Protein AF-A0A8S3BVR1-F1 (afdb_monomer_lite)

InterPro domains:
  IPR001353 Proteasome, subunit alpha/beta [PF00227] (5-56)
  IPR029055 Nucleophile aminohydrolases, N-terminal [G3DSA:3.60.20.10] (1-59)
  IPR029055 Nucleophile aminohydrolases, N-terminal [SSF56235] (3-57)

Organism: NCBI:txid392030

Structure (mmCIF, N/CA/C/O backbone):
data_AF-A0A8S3BVR1-F1
#
_entry.id   AF-A0A8S3BVR1-F1
#
loop_
_atom_site.group_PDB
_atom_site.id
_atom_site.type_symbol
_atom_site.label_atom_id
_atom_site.label_alt_id
_atom_site.label_comp_id
_atom_site.label_asym_id
_atom_site.label_entity_id
_atom_site.label_seq_id
_atom_site.pdbx_PDB_ins_code
_atom_site.Cartn_x
_atom_site.Cartn_y
_atom_site.Cartn_z
_atom_site.occupancy
_atom_site.B_iso_or_equiv
_atom_site.auth_seq_id
_atom_site.auth_comp_id
_atom_site.auth_asym_id
_atom_site.auth_atom_id
_atom_site.pdbx_PDB_model_num
ATOM 1 N N . LEU A 1 1 ? -15.099 -8.252 -4.946 1.00 46.88 1 LEU A N 1
ATOM 2 C CA . LEU A 1 1 ? -14.719 -9.611 -4.500 1.00 46.88 1 LEU A CA 1
ATOM 3 C C . LEU A 1 1 ? -14.465 -9.636 -2.987 1.00 46.88 1 LEU A C 1
ATOM 5 O O . LEU A 1 1 ? -15.361 -10.088 -2.300 1.00 46.88 1 LEU A O 1
ATOM 9 N N . PHE A 1 2 ? -13.412 -9.020 -2.425 1.00 53.62 2 PHE A N 1
ATOM 10 C CA . PHE A 1 2 ? -13.169 -9.068 -0.958 1.00 53.62 2 PHE A CA 1
ATOM 11 C C . PHE A 1 2 ? -14.283 -8.482 -0.054 1.00 53.62 2 PHE A C 1
ATOM 13 O O . PHE A 1 2 ? -14.634 -9.106 0.940 1.00 53.62 2 PHE A O 1
ATOM 20 N N . SER A 1 3 ? -14.896 -7.336 -0.393 1.00 53.38 3 SER A N 1
ATOM 21 C CA . SER A 1 3 ? -16.039 -6.805 0.391 1.00 53.38 3 SER A CA 1
ATOM 22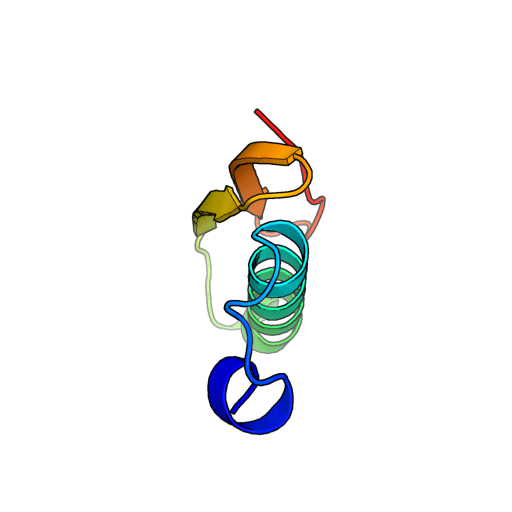 C C . SER A 1 3 ? -17.332 -7.611 0.244 1.00 53.38 3 SER A C 1
ATOM 24 O O . SER A 1 3 ? -18.204 -7.500 1.096 1.00 53.38 3 SER A O 1
ATOM 26 N N . ALA A 1 4 ? -17.478 -8.384 -0.836 1.00 55.59 4 ALA A N 1
ATOM 27 C CA . ALA A 1 4 ? -18.700 -9.147 -1.091 1.00 55.59 4 ALA A CA 1
ATOM 28 C C . ALA A 1 4 ? -18.731 -10.457 -0.287 1.00 55.59 4 ALA A C 1
ATOM 30 O O . ALA A 1 4 ? -19.806 -10.931 0.057 1.00 55.59 4 ALA A O 1
ATOM 31 N N . GLU A 1 5 ? -17.561 -11.017 0.039 1.00 60.91 5 GLU A N 1
ATOM 32 C CA . GLU A 1 5 ? -17.444 -12.276 0.787 1.00 60.91 5 GLU A CA 1
ATOM 33 C C . GLU A 1 5 ? -17.361 -12.073 2.305 1.00 60.91 5 GLU A C 1
ATOM 35 O O . GLU A 1 5 ? -17.782 -12.945 3.059 1.00 60.91 5 GLU A O 1
ATOM 40 N N . MET A 1 6 ? -16.835 -10.936 2.778 1.00 62.81 6 MET A N 1
ATOM 41 C CA . MET A 1 6 ? -16.564 -10.742 4.209 1.00 62.81 6 MET A CA 1
ATOM 42 C C . MET A 1 6 ? -17.695 -10.081 5.009 1.00 62.81 6 MET A C 1
ATOM 44 O O . MET A 1 6 ? -17.575 -10.002 6.226 1.00 62.81 6 MET A O 1
ATOM 48 N N . ASN A 1 7 ? -18.789 -9.613 4.392 1.00 72.69 7 ASN A N 1
ATOM 49 C CA . ASN A 1 7 ? -19.851 -8.818 5.055 1.00 72.69 7 ASN A CA 1
ATOM 50 C C . ASN A 1 7 ? -19.345 -7.569 5.825 1.00 72.69 7 ASN A C 1
ATOM 52 O O . ASN A 1 7 ? -20.126 -6.838 6.433 1.00 72.69 7 ASN A O 1
ATOM 56 N N . GLU A 1 8 ? -18.041 -7.293 5.772 1.00 72.94 8 GLU A N 1
ATOM 57 C CA . GLU A 1 8 ? -17.351 -6.160 6.364 1.00 72.94 8 GLU A CA 1
ATOM 58 C C . GLU A 1 8 ? -16.328 -5.592 5.363 1.00 72.94 8 GLU A C 1
ATOM 60 O O . GLU A 1 8 ? -15.803 -6.324 4.513 1.00 72.94 8 GLU A O 1
ATOM 65 N N . PRO A 1 9 ? -16.044 -4.277 5.412 1.00 78.38 9 PRO A N 1
ATOM 66 C CA . PRO A 1 9 ? -14.980 -3.696 4.606 1.00 78.38 9 PRO A CA 1
ATOM 67 C C . PRO A 1 9 ? -13.623 -4.320 4.982 1.00 78.38 9 PRO A C 1
ATOM 69 O O . PRO A 1 9 ? -13.320 -4.457 6.171 1.00 78.38 9 PRO A O 1
ATOM 72 N N . PRO A 1 10 ? -12.788 -4.694 3.993 1.00 83.62 10 PRO A N 1
ATOM 73 C CA . PRO A 1 10 ? -11.498 -5.314 4.257 1.00 83.62 10 PRO A CA 1
ATOM 74 C C . PRO A 1 10 ? -10.554 -4.343 4.971 1.00 83.62 10 PRO A C 1
ATOM 76 O O . PRO A 1 10 ? -10.613 -3.129 4.780 1.00 83.62 10 PRO A O 1
ATOM 79 N N . LEU A 1 11 ? -9.625 -4.896 5.753 1.00 89.38 11 LEU A N 1
ATOM 80 C CA . LEU A 1 11 ? -8.569 -4.109 6.392 1.00 89.38 11 LEU A CA 1
ATOM 81 C C . LEU A 1 11 ? -7.693 -3.429 5.336 1.00 89.38 11 LEU A C 1
ATOM 83 O O . LEU A 1 11 ? -7.389 -4.028 4.298 1.00 89.38 11 LEU A O 1
ATOM 87 N N . VAL A 1 12 ? -7.188 -2.233 5.642 1.00 90.31 12 VAL A N 1
ATOM 88 C CA . VAL A 1 12 ? -6.331 -1.466 4.717 1.00 90.31 12 VAL A CA 1
ATOM 89 C C . VAL A 1 12 ? -5.091 -2.283 4.334 1.00 90.31 12 VAL A C 1
ATOM 91 O O . VAL A 1 12 ? -4.683 -2.327 3.174 1.00 90.31 12 VAL A O 1
ATOM 94 N N . ARG A 1 13 ? -4.552 -3.051 5.288 1.00 88.50 13 ARG A N 1
ATOM 95 C CA . ARG A 1 13 ? -3.447 -3.996 5.071 1.00 88.50 13 ARG A CA 1
ATOM 96 C C . ARG A 1 13 ? -3.756 -5.096 4.046 1.00 88.50 13 ARG A C 1
ATOM 98 O O . ARG A 1 13 ? -2.851 -5.555 3.351 1.00 88.50 13 ARG A O 1
ATOM 105 N N . ILE A 1 14 ? -5.001 -5.572 3.973 1.00 89.88 14 ILE A N 1
ATOM 106 C CA . ILE A 1 14 ? -5.401 -6.595 2.992 1.00 89.88 14 ILE A CA 1
ATOM 107 C C . ILE A 1 14 ? -5.372 -5.981 1.593 1.00 89.88 14 ILE A C 1
ATOM 109 O O . ILE A 1 14 ? -4.756 -6.553 0.694 1.00 89.88 14 ILE A O 1
ATOM 113 N N . ALA A 1 15 ? -5.938 -4.780 1.438 1.00 89.69 15 ALA A N 1
ATOM 114 C CA . ALA A 1 15 ? -5.881 -4.035 0.185 1.00 89.69 15 ALA A CA 1
ATOM 115 C C . ALA A 1 15 ? -4.429 -3.769 -0.252 1.00 89.69 15 ALA A C 1
ATOM 117 O O . ALA A 1 15 ? -4.072 -4.040 -1.398 1.00 89.69 15 ALA A O 1
ATOM 118 N N . ALA A 1 16 ? -3.561 -3.349 0.674 1.00 90.00 16 ALA A N 1
ATOM 119 C CA . ALA A 1 16 ? -2.143 -3.131 0.391 1.00 90.00 16 ALA A CA 1
ATOM 120 C C . ALA A 1 16 ? -1.435 -4.407 -0.101 1.00 90.00 16 ALA A C 1
ATOM 122 O O . ALA A 1 16 ? -0.675 -4.368 -1.067 1.00 90.00 16 ALA A O 1
ATOM 123 N N . ASN A 1 17 ? -1.725 -5.565 0.499 1.00 88.50 17 ASN A N 1
ATOM 124 C CA . ASN A 1 17 ? -1.163 -6.841 0.048 1.00 88.50 17 ASN A CA 1
ATOM 125 C C . ASN A 1 17 ? -1.642 -7.258 -1.351 1.00 88.50 17 ASN A C 1
ATOM 127 O O . ASN A 1 17 ? -0.860 -7.838 -2.106 1.00 88.50 17 ASN A O 1
ATOM 131 N N . CYS A 1 18 ? -2.893 -6.968 -1.716 1.00 88.38 18 CYS A N 1
ATOM 132 C CA . CYS A 1 18 ? -3.388 -7.184 -3.078 1.00 88.38 18 CYS A CA 1
ATOM 133 C C . CYS A 1 18 ? -2.635 -6.308 -4.084 1.00 88.38 18 CYS A C 1
ATOM 135 O O . CYS A 1 18 ? -2.165 -6.811 -5.103 1.00 88.38 18 CYS A O 1
ATOM 137 N N . VAL A 1 19 ? -2.452 -5.026 -3.760 1.00 86.94 19 VAL A N 1
ATOM 138 C CA . VAL A 1 19 ? -1.694 -4.084 -4.594 1.00 86.94 19 VAL A CA 1
ATOM 139 C C . VAL A 1 19 ? -0.239 -4.526 -4.753 1.00 86.94 19 VAL A C 1
ATOM 141 O O . VAL A 1 19 ? 0.294 -4.504 -5.858 1.00 86.94 19 VAL A O 1
ATOM 144 N N . ARG A 1 20 ? 0.391 -5.039 -3.693 1.00 86.12 20 ARG A N 1
ATOM 145 C CA . ARG A 1 20 ? 1.740 -5.613 -3.779 1.00 86.12 20 ARG A CA 1
ATOM 146 C C . ARG A 1 20 ? 1.832 -6.773 -4.765 1.00 86.12 20 ARG A C 1
ATOM 148 O O . ARG A 1 20 ? 2.795 -6.851 -5.519 1.00 86.12 20 ARG A O 1
ATOM 155 N N . ARG A 1 21 ? 0.856 -7.689 -4.753 1.00 85.94 21 ARG A N 1
ATOM 156 C CA . ARG A 1 21 ? 0.824 -8.821 -5.697 1.00 85.94 21 ARG A CA 1
ATOM 157 C C . ARG A 1 21 ? 0.677 -8.337 -7.137 1.00 85.94 21 ARG A C 1
ATOM 159 O O . ARG A 1 21 ? 1.360 -8.864 -8.004 1.00 85.94 21 ARG A O 1
ATOM 166 N N . LEU A 1 22 ? -0.147 -7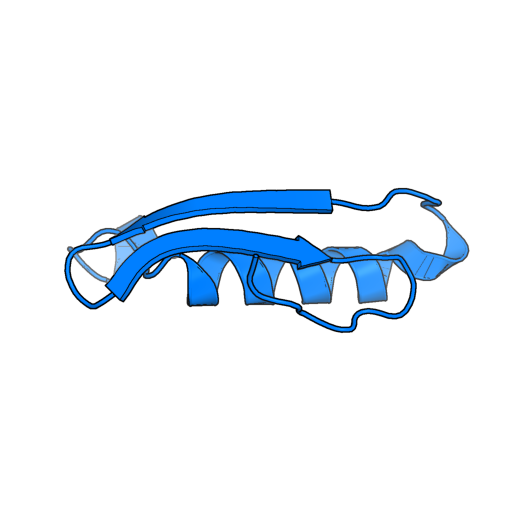.313 -7.355 1.00 83.06 22 LEU A N 1
ATOM 167 C CA . LEU A 1 22 ? -0.284 -6.640 -8.646 1.00 83.06 22 LEU A CA 1
ATOM 168 C C . LEU A 1 22 ? 1.056 -6.067 -9.126 1.00 83.06 22 LEU A C 1
ATOM 170 O O . LEU A 1 22 ? 1.483 -6.387 -10.227 1.00 83.06 22 LEU A O 1
ATOM 174 N N . ILE A 1 23 ? 1.770 -5.307 -8.289 1.00 81.19 23 ILE A N 1
ATOM 175 C CA . ILE A 1 23 ? 3.089 -4.770 -8.669 1.00 81.19 23 ILE A CA 1
ATOM 176 C C . ILE A 1 23 ? 4.077 -5.895 -8.974 1.00 81.19 23 ILE A C 1
ATOM 178 O O . ILE A 1 23 ? 4.786 -5.813 -9.965 1.00 81.19 23 ILE A O 1
ATOM 182 N N . TYR A 1 24 ? 4.115 -6.965 -8.174 1.00 81.12 24 TYR A N 1
ATOM 183 C CA . TYR A 1 24 ? 5.000 -8.095 -8.467 1.00 81.12 24 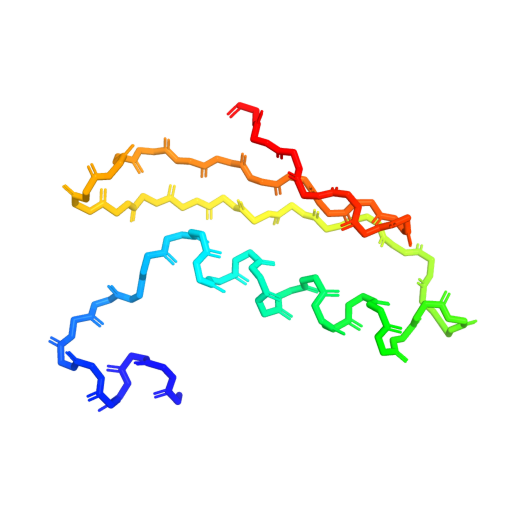TYR A CA 1
ATOM 184 C C . TYR A 1 24 ? 4.658 -8.814 -9.772 1.00 81.12 24 TYR A C 1
ATOM 186 O O . TYR A 1 24 ? 5.568 -9.316 -10.420 1.00 81.12 24 TYR A O 1
ATOM 194 N N . GLN A 1 25 ? 3.381 -8.883 -10.146 1.00 84.06 25 GLN A N 1
ATOM 195 C CA . GLN A 1 25 ? 2.948 -9.505 -11.395 1.00 84.06 25 GLN A CA 1
ATOM 196 C C . GLN A 1 25 ? 3.329 -8.663 -12.617 1.00 84.06 25 GLN A C 1
ATOM 198 O O . GLN A 1 25 ? 3.693 -9.223 -13.643 1.00 84.06 25 GLN A O 1
ATOM 203 N N . TYR A 1 26 ? 3.271 -7.336 -12.497 1.00 80.56 26 TYR A N 1
ATOM 204 C CA . TYR A 1 26 ? 3.525 -6.399 -13.595 1.00 80.56 26 TYR A CA 1
ATOM 205 C C . TYR A 1 26 ? 4.866 -5.665 -13.468 1.00 80.56 26 TYR A C 1
ATOM 207 O O . TYR A 1 26 ? 5.078 -4.657 -14.130 1.00 80.56 26 TYR A O 1
ATOM 215 N N . ARG A 1 27 ? 5.782 -6.144 -12.621 1.00 74.50 27 ARG A N 1
ATOM 216 C CA . ARG A 1 27 ? 7.054 -5.467 -12.297 1.00 74.50 27 ARG A CA 1
ATOM 217 C C . ARG A 1 27 ? 7.929 -5.159 -13.512 1.00 74.50 27 ARG A C 1
ATOM 219 O O . ARG A 1 27 ? 8.691 -4.200 -13.467 1.00 74.50 27 ARG A O 1
ATOM 226 N N . ASP A 1 28 ? 7.826 -5.977 -14.556 1.00 77.69 28 ASP A N 1
ATOM 227 C CA . ASP A 1 28 ? 8.637 -5.853 -15.767 1.00 77.69 28 ASP A CA 1
ATOM 228 C C . ASP A 1 28 ? 7.938 -4.976 -16.827 1.00 77.69 28 ASP A C 1
ATOM 230 O O . ASP A 1 28 ? 8.606 -4.369 -17.660 1.00 77.69 28 ASP A O 1
ATOM 234 N N . ASP A 1 29 ? 6.610 -4.825 -16.729 1.00 77.25 29 ASP A N 1
ATOM 235 C CA . ASP A 1 29 ? 5.774 -4.040 -17.650 1.00 77.25 29 ASP A CA 1
ATOM 236 C C . ASP A 1 29 ? 5.393 -2.655 -17.089 1.00 77.25 29 ASP A C 1
ATOM 238 O O . ASP A 1 29 ? 4.923 -1.783 -17.822 1.00 77.25 29 ASP A O 1
ATOM 242 N N . PHE A 1 30 ? 5.548 -2.442 -15.777 1.00 65.75 30 PHE A N 1
ATOM 243 C CA . PHE A 1 30 ? 4.971 -1.302 -15.070 1.00 65.75 30 PHE A CA 1
ATOM 244 C C . PHE A 1 30 ? 5.944 -0.705 -14.045 1.00 65.75 30 PHE A C 1
ATOM 246 O O . PHE A 1 30 ? 6.166 -1.247 -12.964 1.00 65.75 30 PHE A O 1
ATOM 253 N N . VAL A 1 31 ? 6.488 0.475 -14.360 1.00 65.06 31 VAL A N 1
ATOM 254 C CA . VAL A 1 31 ? 7.389 1.242 -13.483 1.00 65.06 31 VAL A CA 1
ATOM 255 C C . VAL A 1 31 ? 6.576 2.277 -12.696 1.00 65.06 31 VAL A C 1
ATOM 257 O O . VAL A 1 31 ? 6.618 3.470 -12.984 1.00 65.06 31 VAL A O 1
ATOM 260 N N . ALA A 1 32 ? 5.792 1.833 -11.711 1.00 72.75 32 ALA A N 1
ATOM 261 C CA . ALA A 1 32 ? 5.052 2.733 -10.824 1.00 72.75 32 ALA A CA 1
ATOM 262 C C . ALA A 1 32 ? 5.160 2.311 -9.353 1.00 72.75 32 ALA A C 1
ATOM 264 O O . ALA A 1 32 ? 5.053 1.134 -9.014 1.00 72.75 32 ALA A O 1
ATOM 265 N N . GLY A 1 33 ? 5.343 3.295 -8.470 1.00 77.94 33 GLY A N 1
ATOM 266 C CA . GLY A 1 33 ? 5.126 3.128 -7.035 1.00 77.94 33 GLY A CA 1
ATOM 267 C C . GLY A 1 33 ? 3.670 3.435 -6.702 1.00 77.94 33 GLY A C 1
ATOM 268 O O . GLY A 1 33 ? 3.159 4.479 -7.103 1.00 77.94 33 GLY A O 1
ATOM 269 N N . LEU A 1 34 ? 2.999 2.541 -5.978 1.00 85.75 34 LEU A N 1
ATOM 270 C CA . LEU A 1 34 ? 1.610 2.740 -5.562 1.00 85.75 34 LEU A CA 1
ATOM 271 C C . LEU A 1 34 ? 1.537 3.073 -4.074 1.00 85.75 34 LEU A C 1
ATOM 273 O O . LEU A 1 34 ? 2.321 2.573 -3.265 1.00 85.75 34 LEU A O 1
ATOM 277 N N . ILE A 1 35 ? 0.558 3.900 -3.717 1.00 89.38 35 ILE A N 1
ATOM 278 C CA . ILE A 1 35 ? 0.214 4.206 -2.330 1.00 89.38 35 ILE A CA 1
ATOM 279 C C . ILE A 1 35 ? -1.187 3.670 -2.066 1.00 89.38 35 ILE A C 1
ATOM 281 O O . ILE A 1 35 ? -2.118 3.932 -2.824 1.00 89.38 35 ILE A O 1
ATOM 285 N N . VAL A 1 36 ? -1.333 2.925 -0.974 1.00 90.62 36 VAL A N 1
ATOM 286 C CA . VAL A 1 36 ? -2.617 2.431 -0.481 1.00 90.62 36 VAL A CA 1
ATOM 287 C C . VAL A 1 36 ? -2.910 3.111 0.842 1.00 90.62 36 VAL A C 1
ATOM 289 O O . VAL A 1 36 ? -2.328 2.767 1.867 1.00 90.62 36 VAL A O 1
ATOM 292 N N . ALA A 1 37 ? -3.807 4.088 0.807 1.00 91.50 37 ALA A N 1
ATOM 293 C CA . ALA A 1 37 ? -4.293 4.787 1.985 1.00 91.50 37 ALA A CA 1
ATOM 294 C C . ALA A 1 37 ? -5.729 4.362 2.291 1.00 91.50 37 ALA A C 1
ATOM 296 O O . ALA A 1 37 ? -6.538 4.157 1.386 1.00 91.50 37 ALA A O 1
ATOM 297 N N . GLY A 1 38 ? -6.054 4.236 3.570 1.00 91.38 38 GLY A N 1
ATOM 298 C CA . GLY A 1 38 ? -7.404 3.922 4.005 1.00 91.38 38 GLY A CA 1
ATOM 299 C C . GLY A 1 38 ? -7.553 4.005 5.512 1.00 91.38 38 GLY A C 1
ATOM 300 O O . GLY A 1 38 ? -6.602 4.272 6.244 1.00 91.38 38 GLY A O 1
ATOM 301 N N . TRP A 1 39 ? -8.765 3.745 5.978 1.00 91.81 39 TRP A N 1
ATOM 302 C CA . TRP A 1 39 ? -9.081 3.645 7.393 1.00 91.81 39 TRP A CA 1
ATOM 303 C C . TRP A 1 39 ? -9.830 2.339 7.636 1.00 91.81 39 TRP A C 1
ATOM 305 O O . TRP A 1 39 ? -10.737 2.000 6.877 1.00 91.81 39 TRP A O 1
ATOM 315 N N . ASP A 1 40 ? -9.466 1.611 8.689 1.00 89.94 40 ASP A N 1
ATOM 316 C CA . ASP A 1 40 ? -10.248 0.472 9.164 1.00 89.94 40 ASP A CA 1
ATOM 317 C C . ASP A 1 40 ? -10.468 0.525 10.677 1.00 89.94 40 ASP A C 1
ATOM 319 O O . ASP A 1 40 ? -9.766 1.215 11.414 1.00 89.94 40 ASP A O 1
ATOM 323 N N . LYS A 1 41 ? -11.465 -0.228 11.151 1.00 87.00 41 LYS A N 1
ATOM 324 C CA . LYS A 1 41 ? -11.868 -0.230 12.563 1.00 87.00 41 LYS A CA 1
ATOM 325 C C . LYS A 1 41 ? -10.816 -0.825 13.509 1.00 87.00 41 LYS A C 1
ATOM 327 O O . LYS A 1 41 ? -10.925 -0.609 14.710 1.00 87.00 41 LYS A O 1
ATOM 332 N N . LYS A 1 42 ? -9.848 -1.607 13.010 1.00 86.94 42 LYS A N 1
ATOM 333 C CA . LYS A 1 42 ? -8.866 -2.313 13.854 1.00 86.94 42 LYS A CA 1
ATOM 334 C C . LYS A 1 42 ? -7.627 -1.469 14.117 1.00 86.94 42 LYS A C 1
ATOM 336 O O . LYS A 1 42 ? -7.120 -1.472 15.232 1.00 86.94 42 LYS A O 1
ATOM 341 N N . LEU A 1 43 ? -7.121 -0.791 13.093 1.00 87.88 43 LEU A N 1
ATOM 342 C CA . LEU A 1 43 ? -5.842 -0.080 13.134 1.00 87.88 43 LEU A CA 1
ATOM 343 C C . LEU A 1 43 ? -5.978 1.409 12.774 1.00 87.88 43 LEU A C 1
ATOM 345 O O . LEU A 1 43 ? -4.977 2.125 12.750 1.00 87.88 43 LEU A O 1
ATOM 349 N N . GLY A 1 44 ? -7.200 1.887 12.524 1.00 90.75 44 GLY A N 1
ATOM 350 C CA . GLY A 1 44 ? -7.477 3.276 12.188 1.00 90.75 44 GLY A CA 1
ATOM 351 C C . GLY A 1 44 ? -6.922 3.661 10.819 1.00 90.75 44 GLY A C 1
ATOM 352 O O . GLY A 1 44 ? -6.854 2.838 9.900 1.00 90.75 44 GLY A O 1
ATOM 353 N N . GLY A 1 45 ? -6.528 4.930 10.688 1.00 91.44 45 GLY A N 1
ATOM 354 C CA . GLY A 1 45 ? -5.923 5.468 9.472 1.00 91.44 45 GLY A CA 1
ATOM 355 C C . GLY A 1 45 ? -4.566 4.824 9.198 1.00 91.44 45 GLY A C 1
ATOM 356 O O . GLY A 1 45 ? -3.710 4.742 10.080 1.00 91.44 45 GLY A O 1
ATOM 357 N N . GLN A 1 46 ? -4.377 4.346 7.975 1.00 92.12 46 GLN A N 1
ATOM 358 C CA . GLN A 1 46 ? -3.172 3.658 7.533 1.00 92.12 46 GLN A CA 1
ATOM 359 C C . GLN A 1 46 ? -2.810 4.091 6.117 1.00 92.12 46 GLN A C 1
ATOM 361 O O . GLN A 1 46 ? -3.677 4.192 5.248 1.00 92.12 46 GLN A O 1
ATOM 366 N N . VAL A 1 47 ? -1.514 4.277 5.882 1.00 92.00 47 VAL A N 1
ATOM 367 C CA . VAL A 1 47 ? -0.947 4.528 4.559 1.00 92.00 47 VAL A CA 1
ATOM 368 C C . VAL A 1 47 ? 0.171 3.521 4.321 1.00 92.00 47 VAL A C 1
ATOM 370 O O . VAL A 1 47 ? 1.063 3.364 5.152 1.00 92.00 47 VAL A O 1
ATOM 373 N N . TYR A 1 48 ? 0.115 2.823 3.192 1.00 89.81 48 TYR A N 1
ATOM 374 C CA . TYR A 1 48 ? 1.105 1.841 2.771 1.00 89.81 48 TYR A CA 1
ATOM 375 C C . TYR A 1 48 ? 1.738 2.260 1.452 1.00 89.81 48 TYR A C 1
ATOM 377 O O . TYR A 1 48 ? 1.031 2.465 0.467 1.00 89.81 48 TYR A O 1
ATOM 385 N N . SER A 1 49 ? 3.064 2.332 1.408 1.00 87.94 49 SER A N 1
ATOM 386 C CA . SER A 1 49 ? 3.809 2.493 0.163 1.00 87.94 49 SER A CA 1
ATOM 387 C C . SER A 1 49 ? 4.222 1.128 -0.384 1.00 87.94 49 SER A C 1
ATOM 389 O O . SER A 1 49 ? 4.733 0.273 0.340 1.00 87.94 49 SER A O 1
ATOM 391 N N . CYS A 1 50 ? 3.972 0.915 -1.674 1.00 83.12 50 CYS A N 1
ATOM 392 C CA . CYS A 1 50 ? 4.416 -0.249 -2.431 1.00 83.12 50 CYS A CA 1
ATOM 393 C C . CYS A 1 50 ? 5.309 0.239 -3.588 1.00 83.12 50 CYS A C 1
ATOM 395 O O . CYS A 1 50 ? 4.800 0.537 -4.671 1.00 83.12 50 CYS A O 1
ATOM 397 N N . PRO A 1 51 ? 6.628 0.379 -3.364 1.00 78.62 51 PRO A N 1
ATOM 398 C CA . PRO A 1 51 ? 7.594 0.649 -4.419 1.00 78.62 51 PRO A CA 1
ATOM 399 C C . PRO A 1 51 ? 7.847 -0.616 -5.254 1.00 78.62 51 PRO A C 1
ATOM 401 O O . PRO A 1 51 ? 7.480 -1.720 -4.855 1.00 78.62 51 PRO A O 1
ATOM 404 N N . LEU A 1 52 ? 8.549 -0.469 -6.379 1.00 72.00 52 LEU A N 1
ATOM 405 C CA . LEU A 1 52 ? 8.848 -1.549 -7.336 1.00 72.00 52 LEU A CA 1
ATOM 406 C C . LEU A 1 52 ? 9.559 -2.771 -6.726 1.00 72.00 52 LEU A C 1
ATOM 408 O O . LEU A 1 52 ? 9.413 -3.884 -7.219 1.00 72.00 52 LEU A O 1
ATOM 412 N N . GLY A 1 53 ? 10.281 -2.594 -5.614 1.00 67.81 53 GLY A N 1
ATOM 413 C CA . GLY A 1 53 ? 10.896 -3.701 -4.868 1.00 67.81 53 GLY A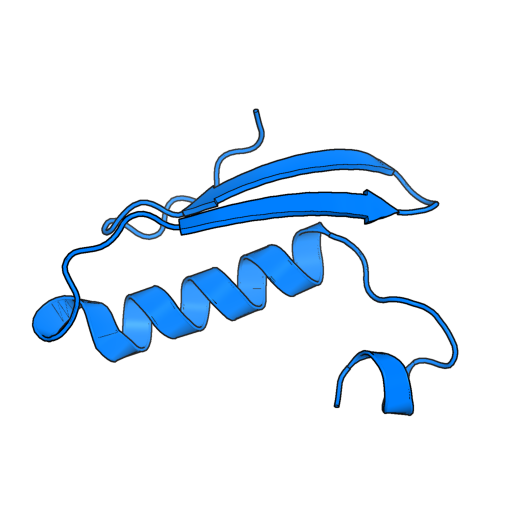 CA 1
ATOM 414 C C . GLY A 1 53 ? 9.906 -4.553 -4.057 1.00 67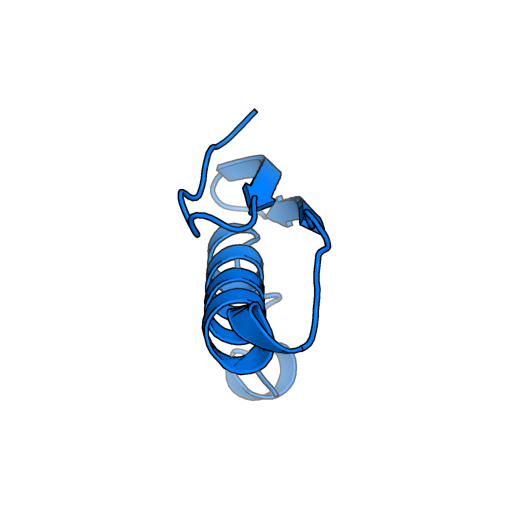.81 53 GLY A C 1
ATOM 415 O O . GLY A 1 53 ? 10.281 -5.600 -3.532 1.00 67.81 53 GLY A O 1
ATOM 416 N N . GLY A 1 54 ? 8.650 -4.108 -3.931 1.00 63.53 54 GLY A N 1
ATOM 417 C CA . GLY A 1 54 ? 7.565 -4.783 -3.217 1.00 63.53 54 GLY A CA 1
ATOM 418 C C . GLY A 1 54 ? 7.678 -4.778 -1.688 1.00 63.53 54 GLY A C 1
ATOM 419 O O . GLY A 1 54 ? 6.916 -5.472 -1.011 1.00 63.53 54 GLY A O 1
ATOM 420 N N . LEU A 1 55 ? 8.584 -3.978 -1.116 1.00 72.94 55 LEU A N 1
ATOM 421 C CA . LEU A 1 55 ? 8.628 -3.754 0.328 1.00 72.94 55 LEU A CA 1
ATOM 422 C C . LEU A 1 55 ? 7.419 -2.915 0.755 1.00 72.94 55 LEU A C 1
ATOM 424 O O . LEU A 1 55 ? 7.271 -1.774 0.336 1.00 72.94 55 LEU A O 1
ATOM 428 N N . LEU A 1 56 ? 6.561 -3.482 1.593 1.00 70.19 56 LEU A N 1
ATOM 429 C CA . LEU A 1 56 ? 5.337 -2.830 2.039 1.00 70.19 56 LEU A CA 1
ATOM 430 C C . LEU A 1 56 ? 5.625 -2.059 3.332 1.00 70.19 56 LEU A C 1
ATOM 432 O O . LEU A 1 56 ? 5.716 -2.666 4.399 1.00 70.19 56 LEU A O 1
ATOM 436 N N . SER A 1 57 ? 5.792 -0.741 3.232 1.00 73.12 57 SER A N 1
ATOM 437 C CA . SER A 1 57 ? 6.117 0.118 4.378 1.00 73.12 57 SER A CA 1
ATOM 438 C C . SER A 1 57 ? 4.900 0.925 4.807 1.00 73.12 57 SER A C 1
ATOM 440 O O . SER A 1 57 ? 4.211 1.510 3.973 1.00 73.12 57 SER A O 1
ATOM 442 N N . ARG A 1 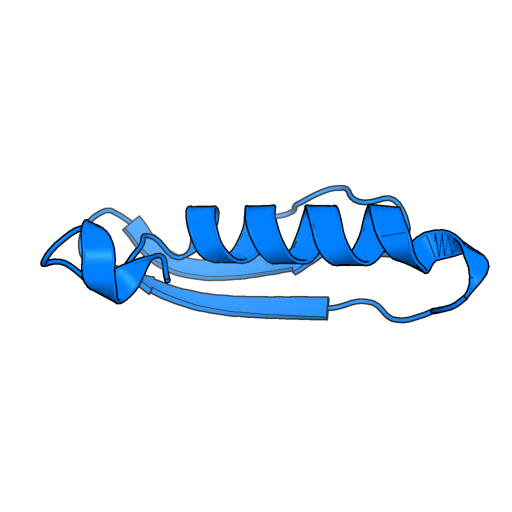58 ? 4.628 0.956 6.114 1.00 74.31 58 ARG A N 1
ATOM 443 C CA . ARG A 1 58 ? 3.602 1.826 6.698 1.00 74.31 58 ARG A CA 1
ATOM 444 C C . ARG A 1 58 ? 4.216 3.199 6.982 1.00 74.31 58 ARG A C 1
ATOM 446 O O . ARG A 1 58 ? 5.272 3.251 7.610 1.00 74.31 58 ARG A O 1
ATOM 453 N N . GLN A 1 59 ? 3.574 4.261 6.499 1.00 66.12 59 GLN A N 1
ATOM 454 C CA . GLN A 1 59 ? 3.877 5.657 6.845 1.00 66.12 59 GLN A CA 1
ATOM 455 C C . GLN A 1 59 ? 2.922 6.143 7.937 1.00 66.12 59 GLN A C 1
ATOM 457 O O . GLN A 1 59 ? 1.780 5.621 7.998 1.00 66.12 59 GLN A O 1
#

Sequence (59 aa):
LFSAEMNEPPLVRIAANCVRRLIYQYRDDFVAGLIVAGWDKKLGGQVYSCPLGGLLSRQ

pLDDT: mean 79.55, std 11.46, range [46.88, 92.12]

Foldseek 3Di:
DVCVPPVDDDDLVVVLVVVLVVLVVCLVPDQDKDKRWDADPPPGTWIWIQHSVSDTDID

Secondary structure (DSSP, 8-state):
-HHHHSSSPPPHHHHHHHHHHHHHHSTTT----EEEEEEETTTEEEEEEE-TT---EE-

Radius of gyration: 12.14 Å; chains: 1; bounding box: 31×18×32 Å